Protein AF-A0A527FBH5-F1 (afdb_monomer)

Solvent-accessible surface area (backbone atoms only — not comparable to full-atom values): 4507 Å² total; per-residue (Å²): 107,72,69,57,60,55,49,44,75,80,40,50,90,76,57,87,79,82,92,80,65,82,87,52,89,71,91,52,66,69,61,53,51,57,50,50,53,53,54,53,51,39,41,76,73,63,75,49,93,76,90,84,81,78,48,70,44,86,73,50,99,91,41,66,48,80,78

Radius of gyration: 14.25 Å; Cα contacts (8 Å, |Δi|>4): 24; chains: 1; bounding box: 37×27×31 Å

Structure (mmCIF, N/CA/C/O backbone):
data_AF-A0A527FBH5-F1
#
_entry.id   AF-A0A527FBH5-F1
#
loop_
_atom_site.group_PDB
_atom_site.id
_atom_site.type_symbol
_atom_site.label_atom_id
_atom_site.label_alt_id
_atom_site.label_comp_id
_atom_site.label_asym_id
_atom_site.label_entity_id
_atom_site.label_seq_id
_atom_site.pdbx_PDB_ins_code
_atom_site.Cartn_x
_atom_site.Cartn_y
_atom_site.Cartn_z
_atom_site.occupancy
_atom_site.B_iso_or_equiv
_atom_site.auth_seq_id
_atom_site.auth_comp_id
_atom_site.auth_asym_id
_atom_site.auth_atom_id
_atom_site.pdbx_PDB_model_num
ATOM 1 N N . LYS A 1 1 ? 6.442 -10.612 1.943 1.00 61.09 1 LYS A N 1
ATOM 2 C CA . LYS A 1 1 ? 6.926 -11.528 3.011 1.00 61.09 1 LYS A CA 1
ATOM 3 C C . LYS A 1 1 ? 7.908 -10.807 3.937 1.00 61.09 1 LYS A C 1
ATOM 5 O O . LYS A 1 1 ? 7.478 -10.420 5.007 1.00 61.09 1 LYS A O 1
ATOM 10 N N . LYS A 1 2 ? 9.136 -10.479 3.493 1.00 77.88 2 LYS A N 1
ATOM 11 C CA . LYS A 1 2 ? 10.170 -9.846 4.344 1.00 77.88 2 LYS A CA 1
ATOM 12 C C . LYS A 1 2 ? 9.727 -8.580 5.101 1.00 77.88 2 LYS A C 1
ATOM 14 O O . LYS A 1 2 ? 9.907 -8.544 6.307 1.00 77.88 2 LYS A O 1
ATOM 19 N N . GLY A 1 3 ? 9.125 -7.590 4.433 1.00 84.62 3 GLY A N 1
ATOM 20 C CA . GLY A 1 3 ? 8.692 -6.355 5.112 1.00 84.62 3 GLY A CA 1
ATOM 21 C C . GLY A 1 3 ? 7.629 -6.600 6.189 1.00 84.62 3 GLY A C 1
ATOM 22 O O . GLY A 1 3 ? 7.793 -6.185 7.329 1.00 84.62 3 GLY A O 1
ATOM 23 N N . PHE A 1 4 ? 6.581 -7.359 5.850 1.00 88.81 4 PHE A N 1
ATOM 24 C CA . PHE A 1 4 ? 5.505 -7.692 6.789 1.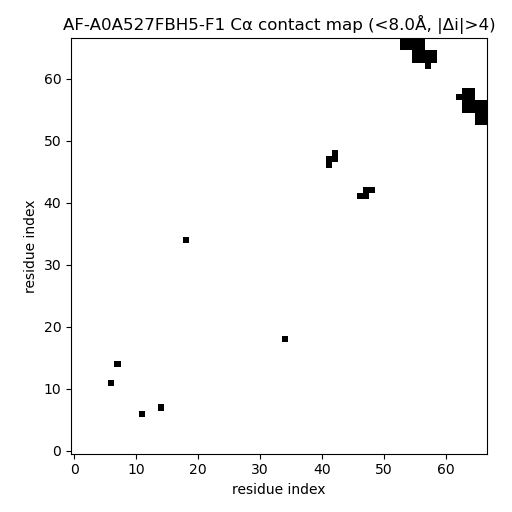00 88.81 4 PHE A CA 1
ATOM 25 C C . PHE A 1 4 ? 5.996 -8.486 8.002 1.00 88.81 4 PHE A C 1
ATOM 27 O O . PHE A 1 4 ? 5.580 -8.201 9.117 1.00 88.81 4 PHE A O 1
ATOM 34 N N . ASP A 1 5 ? 6.869 -9.477 7.802 1.00 90.75 5 ASP A N 1
ATOM 35 C CA . ASP A 1 5 ? 7.326 -10.336 8.899 1.00 90.75 5 ASP A CA 1
ATOM 36 C C . ASP A 1 5 ? 8.165 -9.557 9.926 1.00 90.75 5 ASP A C 1
ATOM 38 O O . ASP A 1 5 ? 8.117 -9.879 11.109 1.00 90.75 5 ASP A O 1
ATOM 42 N N . ILE A 1 6 ? 8.902 -8.527 9.488 1.00 90.94 6 ILE A N 1
ATOM 43 C CA . ILE A 1 6 ? 9.634 -7.612 10.376 1.00 90.94 6 ILE A CA 1
ATOM 44 C C . ILE A 1 6 ? 8.642 -6.707 11.113 1.00 90.94 6 ILE A C 1
ATOM 46 O O . ILE A 1 6 ? 8.610 -6.718 12.337 1.00 90.94 6 ILE A O 1
ATOM 50 N N . LEU A 1 7 ? 7.767 -6.007 10.383 1.00 91.81 7 LEU A N 1
ATOM 51 C CA . LEU A 1 7 ? 6.791 -5.087 10.980 1.00 91.81 7 LEU A CA 1
ATOM 52 C C . LEU A 1 7 ? 5.843 -5.785 11.960 1.00 91.81 7 LEU A C 1
ATOM 54 O O . LEU A 1 7 ? 5.505 -5.229 12.996 1.00 91.81 7 LEU A O 1
ATOM 58 N N . ARG A 1 8 ? 5.433 -7.023 11.669 1.00 93.19 8 ARG A N 1
ATOM 59 C CA . ARG A 1 8 ? 4.553 -7.795 12.548 1.00 93.19 8 ARG A CA 1
ATOM 60 C C . ARG A 1 8 ? 5.204 -8.123 13.890 1.00 93.19 8 ARG A C 1
ATOM 62 O O . ARG A 1 8 ? 4.477 -8.254 14.864 1.00 93.19 8 ARG A O 1
ATOM 69 N N . ARG A 1 9 ? 6.526 -8.306 13.961 1.00 93.50 9 ARG A N 1
ATOM 70 C CA . ARG A 1 9 ? 7.190 -8.638 15.234 1.00 93.50 9 ARG A CA 1
ATOM 71 C C . ARG A 1 9 ? 7.046 -7.511 16.251 1.00 93.50 9 ARG A C 1
ATOM 73 O O . ARG A 1 9 ? 6.750 -7.797 17.404 1.00 93.50 9 ARG A O 1
ATOM 80 N N . ASP A 1 10 ? 7.174 -6.272 15.786 1.00 94.62 10 ASP A N 1
ATOM 81 C CA . ASP A 1 10 ? 7.237 -5.099 16.661 1.00 94.62 10 ASP A CA 1
ATOM 82 C C . ASP A 1 10 ? 5.902 -4.333 16.723 1.00 94.62 10 ASP A C 1
ATOM 84 O O . ASP A 1 10 ? 5.586 -3.719 17.738 1.00 94.62 10 ASP A O 1
ATOM 88 N N . TYR A 1 11 ? 5.080 -4.406 15.669 1.00 94.50 11 TYR A N 1
ATOM 89 C CA . TYR A 1 11 ? 3.882 -3.572 15.491 1.00 94.50 11 TYR A CA 1
ATOM 90 C C . TYR A 1 11 ? 2.610 -4.370 15.173 1.00 94.50 11 TYR A C 1
ATOM 92 O O . TYR A 1 11 ? 1.683 -3.830 14.572 1.00 94.50 11 TYR A O 1
ATOM 100 N N . ALA A 1 12 ? 2.526 -5.651 15.558 1.00 93.25 12 ALA A N 1
ATOM 101 C CA . ALA A 1 12 ? 1.360 -6.502 15.266 1.00 93.25 12 ALA A CA 1
ATOM 102 C C . ALA A 1 12 ? 0.008 -5.849 15.603 1.00 93.25 12 ALA A C 1
ATOM 104 O O . ALA A 1 12 ? -0.935 -5.993 14.831 1.00 93.25 12 ALA A O 1
ATOM 105 N N . SER A 1 13 ? -0.081 -5.139 16.731 1.00 93.56 13 SER A N 1
ATOM 106 C CA . SER A 1 13 ? -1.305 -4.472 17.196 1.00 93.56 13 SER A CA 1
ATOM 107 C C . SER A 1 13 ? -1.720 -3.267 16.349 1.00 93.56 13 SER A C 1
ATOM 109 O O . SER A 1 13 ? -2.879 -2.875 16.395 1.00 93.56 13 SER A O 1
ATOM 111 N N . MET A 1 14 ? -0.796 -2.683 15.583 1.00 91.38 14 MET A N 1
ATOM 112 C CA . MET A 1 14 ? -1.049 -1.518 14.727 1.00 91.38 14 MET A CA 1
ATOM 113 C C . MET A 1 14 ? -1.395 -1.911 13.283 1.00 91.38 14 MET A C 1
ATOM 115 O O . MET A 1 14 ? -1.722 -1.053 12.467 1.00 91.38 14 MET A O 1
ATOM 119 N N . ILE A 1 15 ? -1.310 -3.198 12.937 1.00 91.88 15 ILE A N 1
ATOM 120 C CA . ILE A 1 15 ? -1.619 -3.689 11.594 1.00 91.88 15 ILE A CA 1
ATOM 121 C C . ILE A 1 15 ? -3.115 -3.994 11.504 1.00 91.88 15 ILE A C 1
ATOM 123 O O . ILE A 1 15 ? -3.596 -4.947 12.111 1.00 91.88 15 ILE A O 1
ATOM 127 N N . ILE A 1 16 ? -3.826 -3.212 10.692 1.00 89.81 16 ILE A N 1
ATOM 128 C CA . ILE A 1 16 ? -5.279 -3.338 10.496 1.00 89.81 16 ILE A CA 1
ATOM 129 C C . ILE A 1 16 ? -5.617 -4.432 9.472 1.00 89.81 16 ILE A C 1
ATOM 131 O O . ILE A 1 16 ? -6.502 -5.251 9.698 1.00 89.81 16 ILE A O 1
ATOM 135 N N . ASP A 1 17 ? -4.901 -4.470 8.346 1.00 88.81 17 ASP A N 1
ATOM 136 C CA . ASP A 1 17 ? -5.106 -5.453 7.278 1.00 88.81 17 ASP A CA 1
ATOM 137 C C . ASP A 1 17 ? -3.762 -5.808 6.622 1.00 88.81 17 ASP A C 1
ATOM 139 O O . ASP A 1 17 ? -2.789 -5.047 6.665 1.00 88.81 17 ASP A O 1
ATOM 143 N N . ARG A 1 18 ? -3.706 -6.978 5.987 1.00 90.44 18 ARG A N 1
ATOM 144 C CA . ARG A 1 18 ? -2.599 -7.403 5.134 1.00 90.44 18 ARG A CA 1
ATOM 145 C C . ARG A 1 18 ? -3.139 -7.818 3.773 1.00 90.44 18 ARG A C 1
ATOM 147 O O . ARG A 1 18 ? -3.759 -8.867 3.632 1.00 90.44 18 ARG A O 1
ATOM 154 N N . VAL A 1 19 ? -2.745 -7.080 2.742 1.00 90.56 19 VAL A N 1
ATOM 155 C CA . VAL A 1 19 ? -2.964 -7.481 1.349 1.00 90.56 19 VAL A CA 1
ATOM 156 C C . VAL A 1 19 ? -1.794 -8.350 0.876 1.00 90.56 19 VAL A C 1
ATOM 158 O O . VAL A 1 19 ? -0.638 -7.929 0.927 1.00 90.56 19 VAL A O 1
ATOM 161 N N . ASP A 1 20 ? -2.075 -9.577 0.429 1.00 89.38 20 ASP A N 1
ATOM 162 C CA . ASP A 1 20 ? -1.080 -10.476 -0.169 1.00 89.38 20 ASP A CA 1
ATOM 163 C C . ASP A 1 20 ? -1.418 -10.736 -1.642 1.00 89.38 20 ASP A C 1
ATOM 165 O O . ASP A 1 20 ? -2.473 -11.276 -1.956 1.00 89.38 20 ASP A O 1
ATOM 169 N N . LEU A 1 21 ? -0.517 -10.343 -2.545 1.00 89.06 21 LEU A N 1
ATOM 170 C CA . LEU A 1 21 ? -0.688 -10.483 -3.996 1.00 89.06 21 LEU A CA 1
ATOM 171 C C . LEU A 1 21 ? 0.136 -11.642 -4.581 1.00 89.06 21 LEU A C 1
ATOM 173 O O . LEU A 1 21 ? 0.335 -11.702 -5.788 1.00 89.06 21 LEU A O 1
ATOM 177 N N . ARG A 1 22 ? 0.646 -12.563 -3.752 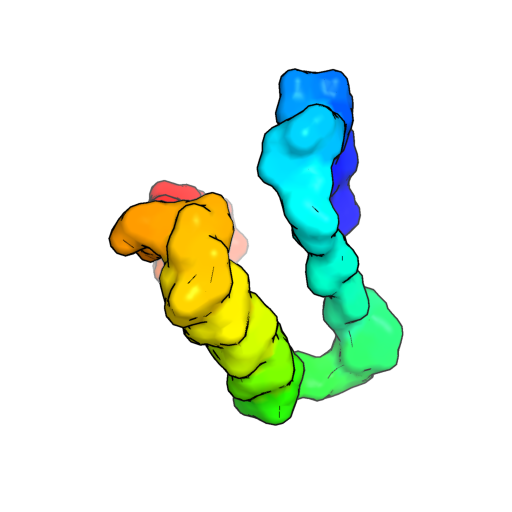1.00 84.25 22 ARG A N 1
ATOM 178 C CA . ARG A 1 22 ? 1.496 -13.680 -4.217 1.00 84.25 22 ARG A CA 1
ATOM 179 C C . ARG A 1 22 ? 0.840 -14.601 -5.235 1.00 84.25 22 ARG A C 1
ATOM 181 O O . ARG A 1 22 ? 1.526 -15.083 -6.127 1.00 84.25 22 ARG A O 1
ATOM 188 N N . GLU A 1 23 ? -0.459 -14.833 -5.099 1.00 86.62 23 GLU A N 1
ATOM 189 C CA . GLU A 1 23 ? -1.214 -15.706 -6.008 1.00 86.62 23 GLU A CA 1
ATOM 190 C C . GLU A 1 23 ? -1.517 -15.018 -7.352 1.00 86.62 23 GLU A C 1
ATOM 192 O O . GLU A 1 23 ? -1.968 -15.650 -8.310 1.00 86.62 23 GLU A O 1
ATOM 197 N N . VAL 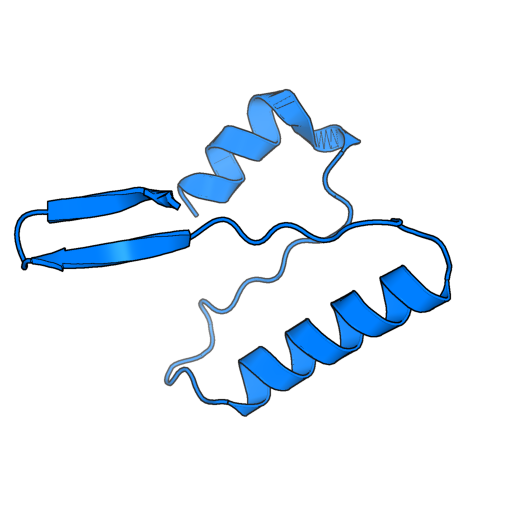A 1 24 ? -1.248 -13.712 -7.456 1.00 88.62 24 VAL A N 1
ATOM 198 C CA . VAL A 1 24 ? -1.469 -12.933 -8.670 1.00 88.62 24 VAL A CA 1
ATOM 199 C C . VAL A 1 24 ? -0.276 -13.115 -9.608 1.00 88.62 24 VAL A C 1
ATOM 201 O O . VAL A 1 24 ? 0.773 -12.498 -9.440 1.00 88.62 24 VAL A O 1
ATOM 204 N N . LYS A 1 25 ? -0.453 -13.947 -10.643 1.00 85.75 25 LYS A N 1
ATOM 205 C CA . LYS A 1 25 ? 0.584 -14.224 -11.658 1.00 85.75 25 LYS A CA 1
ATOM 206 C C . LYS A 1 25 ? 1.042 -12.980 -12.425 1.00 85.75 25 LYS A C 1
ATOM 208 O O . LYS A 1 25 ? 2.203 -12.891 -12.812 1.00 85.75 25 LYS A O 1
ATOM 213 N N . THR A 1 26 ? 0.136 -12.033 -12.663 1.00 89.56 26 THR A N 1
ATOM 214 C CA . THR A 1 26 ? 0.428 -10.790 -13.385 1.00 89.56 26 THR A CA 1
ATOM 215 C C . THR A 1 26 ? -0.186 -9.616 -12.644 1.00 89.56 26 THR A C 1
ATOM 217 O O . THR A 1 26 ? -1.407 -9.482 -12.557 1.00 89.56 26 THR A O 1
ATOM 220 N N . LEU A 1 27 ? 0.671 -8.756 -12.099 1.00 89.50 27 LEU A N 1
ATOM 221 C CA . LEU A 1 27 ? 0.238 -7.535 -11.436 1.00 89.50 27 LEU A CA 1
ATOM 222 C C . LEU A 1 27 ? -0.279 -6.543 -12.481 1.00 89.50 27 LEU A C 1
ATOM 224 O O . LEU A 1 27 ? 0.476 -6.048 -13.310 1.00 89.50 27 LEU A O 1
ATOM 228 N N . GLY A 1 28 ? -1.578 -6.265 -12.426 1.00 92.88 28 GLY A N 1
ATOM 229 C CA . GLY A 1 28 ? -2.228 -5.214 -13.202 1.00 92.88 28 GLY A CA 1
ATOM 230 C C . GLY A 1 28 ? -2.853 -4.135 -12.323 1.00 92.88 28 GLY A C 1
ATOM 231 O O . GLY A 1 28 ? -2.967 -4.290 -11.103 1.00 92.88 28 GLY A O 1
ATOM 232 N N . PHE A 1 29 ? -3.316 -3.069 -12.978 1.00 92.81 29 PHE A N 1
ATOM 233 C CA . PHE A 1 29 ? -3.963 -1.918 -12.34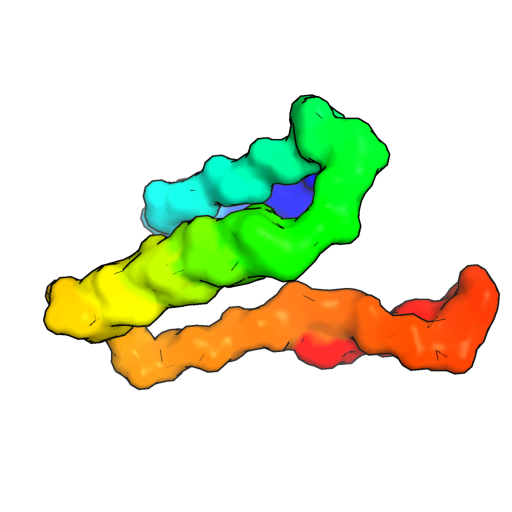1 1.00 92.81 29 PHE A CA 1
ATOM 234 C C . PHE A 1 29 ? -5.165 -2.306 -11.471 1.00 92.81 29 PHE A C 1
ATOM 236 O O . PHE A 1 29 ? -5.367 -1.716 -10.419 1.00 92.81 29 PHE A O 1
ATOM 243 N N . VAL A 1 30 ? -5.908 -3.352 -11.845 1.00 92.62 30 VAL A N 1
ATOM 244 C CA . VAL A 1 30 ? -7.054 -3.852 -11.066 1.00 92.62 30 VAL A CA 1
ATOM 245 C C . VAL A 1 30 ? -6.699 -4.182 -9.608 1.00 92.62 30 VAL A C 1
ATOM 247 O O . VAL A 1 30 ? -7.501 -3.945 -8.710 1.00 92.62 30 VAL A O 1
ATOM 250 N N . ASN A 1 31 ? -5.477 -4.663 -9.345 1.00 92.06 31 ASN A N 1
ATOM 251 C CA . ASN A 1 31 ? -5.032 -4.943 -7.977 1.00 92.06 31 ASN A CA 1
ATOM 252 C C . ASN A 1 31 ? -4.768 -3.645 -7.205 1.00 92.06 31 ASN A C 1
ATOM 254 O O . ASN A 1 31 ? -5.094 -3.554 -6.024 1.00 92.06 31 ASN A O 1
ATOM 258 N N . ALA A 1 32 ? -4.196 -2.640 -7.873 1.00 92.25 32 ALA A N 1
ATOM 259 C CA . ALA A 1 32 ? -3.965 -1.326 -7.285 1.00 92.25 32 ALA A CA 1
ATOM 260 C C . ALA A 1 32 ? -5.292 -0.605 -7.001 1.00 92.25 32 AL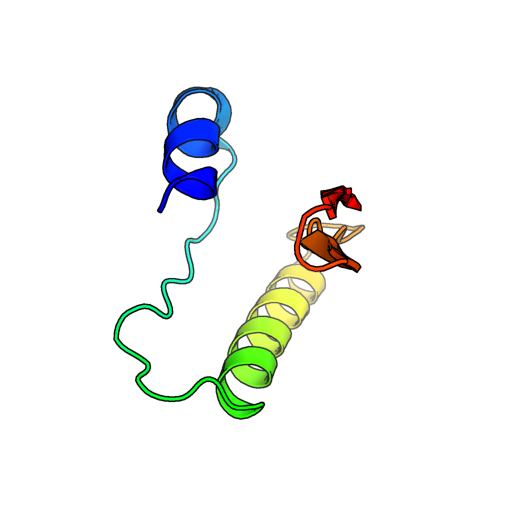A A C 1
ATOM 262 O O . ALA A 1 32 ? -5.457 -0.061 -5.915 1.00 92.25 32 ALA A O 1
ATOM 263 N N . ASP A 1 33 ? -6.257 -0.671 -7.921 1.00 94.75 33 ASP A N 1
ATOM 264 C CA . ASP A 1 33 ? -7.602 -0.107 -7.753 1.00 94.75 33 ASP A CA 1
ATOM 265 C C . ASP A 1 33 ? -8.344 -0.734 -6.561 1.00 94.75 33 ASP A C 1
ATOM 267 O O . ASP A 1 33 ? -8.921 -0.025 -5.737 1.00 94.75 33 ASP A O 1
ATOM 271 N N . ALA A 1 34 ? -8.258 -2.059 -6.401 1.00 93.62 34 ALA A N 1
ATOM 272 C CA . ALA A 1 34 ? -8.836 -2.749 -5.250 1.00 93.62 34 ALA A CA 1
ATOM 273 C C . ALA A 1 34 ? -8.220 -2.283 -3.916 1.00 93.62 34 ALA A C 1
ATOM 275 O O . ALA A 1 34 ? -8.941 -2.090 -2.935 1.00 93.62 34 ALA A O 1
ATOM 276 N N . ILE A 1 35 ? -6.900 -2.071 -3.875 1.00 93.81 35 ILE A N 1
ATOM 277 C CA . ILE A 1 35 ? -6.207 -1.541 -2.690 1.00 93.81 35 ILE A CA 1
ATOM 278 C C . ILE A 1 35 ? -6.608 -0.083 -2.441 1.00 93.81 35 ILE A C 1
ATOM 280 O O . ILE A 1 35 ? -6.928 0.274 -1.309 1.00 93.81 35 ILE A O 1
ATOM 284 N N . ALA A 1 36 ? -6.654 0.747 -3.483 1.00 94.69 36 ALA A N 1
ATOM 285 C CA . ALA A 1 36 ? -7.023 2.155 -3.378 1.00 94.69 36 ALA A CA 1
ATOM 286 C C . ALA A 1 36 ? -8.439 2.330 -2.813 1.00 94.69 36 ALA A C 1
ATOM 288 O O . ALA A 1 36 ? -8.638 3.115 -1.889 1.00 94.69 36 ALA A O 1
ATOM 289 N N . LYS A 1 37 ? -9.408 1.540 -3.293 1.00 96.06 37 LYS A N 1
ATOM 290 C CA . LYS A 1 37 ? -10.786 1.545 -2.774 1.00 96.06 37 LYS A CA 1
ATOM 291 C C . LYS A 1 37 ? -10.849 1.239 -1.279 1.00 96.06 37 LYS A C 1
ATOM 293 O O . LYS A 1 37 ? -11.573 1.922 -0.562 1.00 96.06 37 LYS A O 1
ATOM 298 N N . LYS A 1 38 ? -10.066 0.267 -0.797 1.00 94.00 38 LYS A N 1
ATOM 299 C CA . LYS A 1 38 ? -9.969 -0.033 0.641 1.00 94.00 38 LYS A CA 1
ATOM 300 C C . LYS A 1 38 ? -9.410 1.146 1.439 1.00 94.00 38 LYS A C 1
ATOM 302 O O . LYS A 1 38 ? -9.973 1.500 2.467 1.00 94.00 38 LYS A O 1
ATOM 307 N N . VAL A 1 39 ? -8.323 1.756 0.964 1.00 94.12 39 VAL A N 1
ATOM 308 C CA . VAL A 1 39 ? -7.680 2.895 1.644 1.00 94.12 39 VAL A CA 1
ATOM 309 C C . VAL A 1 39 ? 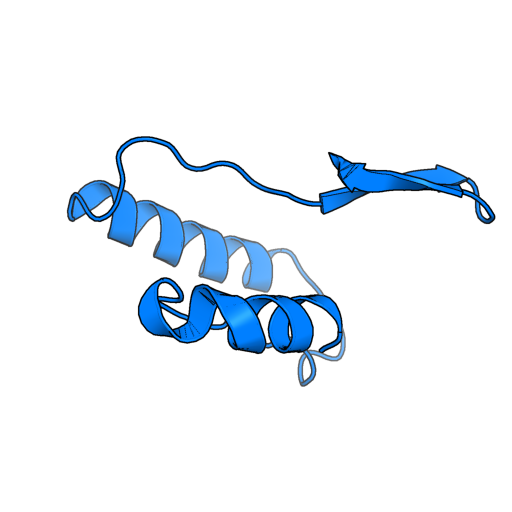-8.628 4.095 1.717 1.00 94.12 39 VAL A C 1
ATOM 311 O O . VAL A 1 39 ? -8.771 4.692 2.778 1.00 94.12 39 VAL A O 1
ATOM 314 N N . ILE A 1 40 ? -9.322 4.409 0.619 1.00 95.31 40 ILE A N 1
ATOM 315 C CA . ILE A 1 40 ? -10.311 5.498 0.564 1.00 95.31 40 ILE A CA 1
ATOM 316 C C . ILE A 1 40 ? -11.487 5.221 1.502 1.00 95.31 40 ILE A C 1
ATOM 318 O O . ILE A 1 40 ? -11.957 6.125 2.186 1.00 95.31 40 ILE A O 1
ATOM 322 N N . HIS A 1 41 ? -11.968 3.979 1.548 1.00 95.62 41 HIS A N 1
ATOM 323 C CA . HIS A 1 41 ? -13.041 3.604 2.460 1.00 95.62 41 HIS A CA 1
ATOM 324 C C . HIS A 1 41 ? -12.634 3.817 3.922 1.00 95.62 41 HIS A C 1
ATOM 326 O O . HIS A 1 41 ? -13.354 4.495 4.645 1.00 95.62 41 HIS A O 1
ATOM 332 N N . LEU A 1 42 ? -11.443 3.351 4.313 1.00 93.50 42 LEU A N 1
ATOM 333 C CA . LEU A 1 42 ? -10.926 3.524 5.671 1.00 93.50 42 LEU A CA 1
ATOM 334 C C . LEU A 1 42 ? -10.724 5.004 6.035 1.00 93.50 42 LEU A C 1
ATOM 336 O O . LEU A 1 42 ? -10.995 5.400 7.165 1.00 93.50 42 LEU A O 1
ATOM 340 N N . PHE A 1 43 ? -10.297 5.830 5.076 1.00 94.44 43 PHE A N 1
ATOM 341 C CA . PHE A 1 43 ? -10.226 7.281 5.260 1.00 94.44 43 PHE A CA 1
ATOM 342 C C . PHE A 1 43 ? -11.609 7.885 5.539 1.00 94.44 43 PHE A C 1
ATOM 344 O O . PHE A 1 43 ? -11.782 8.624 6.503 1.00 94.44 43 PHE A O 1
ATOM 351 N N . ASN A 1 44 ? -12.615 7.529 4.736 1.00 95.38 44 ASN A N 1
ATOM 352 C CA . ASN A 1 44 ? -13.977 8.046 4.890 1.00 95.38 44 ASN A CA 1
ATOM 353 C C . ASN A 1 44 ? -14.648 7.601 6.200 1.00 95.38 44 ASN A C 1
ATOM 355 O O . ASN A 1 44 ? -15.517 8.304 6.708 1.00 95.38 44 ASN A O 1
ATOM 359 N N . GLU A 1 45 ? -14.253 6.452 6.748 1.00 95.75 45 GLU A N 1
ATOM 360 C CA . GLU A 1 45 ? -14.698 5.973 8.063 1.00 95.75 45 GLU A CA 1
ATOM 361 C C . GLU A 1 45 ? -13.956 6.638 9.236 1.00 95.75 45 GLU A C 1
ATOM 363 O O . GLU A 1 45 ? -14.259 6.355 10.394 1.00 95.75 45 GLU A O 1
ATOM 368 N N . GLY A 1 46 ? -12.994 7.528 8.962 1.00 92.75 46 GLY A N 1
ATOM 369 C CA . GLY A 1 46 ? -12.188 8.192 9.987 1.00 92.75 46 GLY A CA 1
ATOM 370 C C . GLY A 1 46 ? -11.109 7.292 10.596 1.00 92.75 46 GLY A C 1
ATOM 371 O O . GLY A 1 46 ? -10.643 7.552 11.701 1.00 92.75 46 GLY A O 1
ATOM 372 N N . GLY A 1 47 ? -10.704 6.223 9.900 1.00 87.94 47 GLY A N 1
ATOM 373 C CA . GLY A 1 47 ? -9.662 5.305 10.368 1.00 87.94 47 GLY A CA 1
ATOM 374 C C . GLY A 1 47 ? -8.254 5.912 10.381 1.00 87.94 47 GLY A C 1
ATOM 375 O O . GLY A 1 47 ? -7.375 5.390 11.065 1.00 87.94 47 GLY A O 1
ATOM 376 N N . PHE A 1 48 ? -8.026 6.997 9.635 1.00 91.19 48 PHE A N 1
ATOM 377 C CA . PHE A 1 48 ? -6.813 7.818 9.676 1.00 91.19 48 PHE A CA 1
ATOM 378 C C . PHE A 1 48 ? -7.061 9.187 9.020 1.00 91.19 48 PHE A C 1
ATOM 380 O O . PHE A 1 48 ? -7.920 9.305 8.150 1.00 91.19 48 PHE A O 1
ATOM 387 N N . ASP A 1 49 ? -6.237 10.183 9.360 1.00 91.69 49 ASP A N 1
ATOM 388 C CA . ASP A 1 49 ? -6.291 11.526 8.755 1.00 91.69 49 ASP A CA 1
ATOM 389 C C . ASP A 1 49 ? -5.282 11.715 7.607 1.00 91.69 49 ASP A C 1
ATOM 391 O O . ASP A 1 49 ? -5.529 12.456 6.657 1.00 91.69 49 ASP A O 1
ATOM 395 N N . ILE A 1 50 ? -4.122 11.051 7.678 1.00 92.88 50 ILE A N 1
ATOM 396 C CA . ILE A 1 50 ? -3.038 11.156 6.690 1.00 92.88 50 ILE A CA 1
ATOM 397 C C . ILE A 1 50 ? -2.555 9.752 6.318 1.00 92.88 50 ILE A C 1
ATOM 399 O O . ILE A 1 50 ? -2.228 8.948 7.191 1.00 92.88 50 ILE A O 1
ATOM 403 N N . CYS A 1 51 ? -2.474 9.468 5.014 1.00 92.94 51 CYS A N 1
ATOM 404 C CA . CYS A 1 51 ? -1.914 8.225 4.483 1.00 92.94 51 CYS A CA 1
ATOM 405 C C . CYS A 1 51 ? -0.526 8.472 3.884 1.00 92.94 51 CYS A C 1
ATOM 407 O O . CYS A 1 51 ? -0.391 9.227 2.921 1.00 92.94 51 CYS A O 1
ATOM 409 N N . THR A 1 52 ? 0.488 7.789 4.414 1.00 93.06 52 THR A N 1
ATOM 410 C CA . THR A 1 52 ? 1.854 7.806 3.875 1.00 93.06 52 THR A CA 1
ATOM 411 C C . THR A 1 52 ? 2.179 6.446 3.270 1.00 93.06 52 THR A C 1
ATOM 413 O O . THR A 1 52 ? 2.059 5.419 3.940 1.00 93.06 52 THR A O 1
ATOM 416 N N . LEU A 1 53 ? 2.602 6.430 2.004 1.00 91.00 53 LEU A N 1
ATOM 417 C CA . LEU A 1 53 ? 3.033 5.214 1.321 1.00 91.00 53 LEU A CA 1
ATOM 418 C C . LEU A 1 53 ? 4.553 5.101 1.361 1.00 91.00 53 LEU A C 1
ATOM 420 O O . LEU A 1 53 ? 5.243 5.961 0.823 1.00 91.00 53 LEU A O 1
ATOM 424 N N . PHE A 1 54 ? 5.046 3.996 1.915 1.00 89.56 54 PHE A N 1
ATOM 425 C CA . PHE A 1 54 ? 6.462 3.647 1.878 1.00 89.56 54 PHE A CA 1
ATOM 426 C C . PHE A 1 54 ? 6.738 2.670 0.743 1.00 89.56 54 PHE A C 1
ATOM 428 O O . PHE A 1 54 ? 6.086 1.625 0.637 1.00 89.56 54 PHE A O 1
ATOM 435 N N . TYR A 1 55 ? 7.724 2.975 -0.092 1.00 89.06 55 TYR A N 1
ATOM 436 C CA . TYR A 1 55 ? 8.143 2.082 -1.168 1.00 89.06 55 TYR A CA 1
ATOM 437 C C . TYR A 1 55 ? 9.615 2.285 -1.519 1.00 89.06 55 TYR A C 1
ATOM 439 O O . TYR A 1 55 ? 10.231 3.300 -1.216 1.00 89.06 55 TYR A O 1
ATOM 447 N N . SER A 1 56 ? 10.219 1.285 -2.156 1.00 85.12 56 SER A N 1
ATOM 448 C CA . SER A 1 56 ? 11.585 1.412 -2.663 1.00 85.12 56 SER A CA 1
ATOM 449 C C . SER A 1 56 ? 11.544 1.994 -4.069 1.00 85.12 56 SER A C 1
ATOM 451 O O . SER A 1 56 ? 11.138 1.317 -5.015 1.00 85.12 56 SER A O 1
ATOM 453 N N . GLN A 1 57 ? 11.954 3.253 -4.213 1.00 86.44 57 GLN A N 1
ATOM 454 C CA . GLN A 1 57 ? 12.099 3.885 -5.514 1.00 86.44 57 GLN A CA 1
ATOM 455 C C . GLN A 1 57 ? 13.269 3.235 -6.261 1.00 86.44 57 GLN A C 1
ATOM 457 O O . GLN A 1 57 ? 14.381 3.085 -5.738 1.00 86.44 57 GLN A O 1
ATOM 462 N N . PHE A 1 58 ? 13.017 2.841 -7.507 1.00 84.00 58 PHE A N 1
ATOM 463 C CA . PHE A 1 58 ? 14.060 2.314 -8.373 1.00 84.00 58 P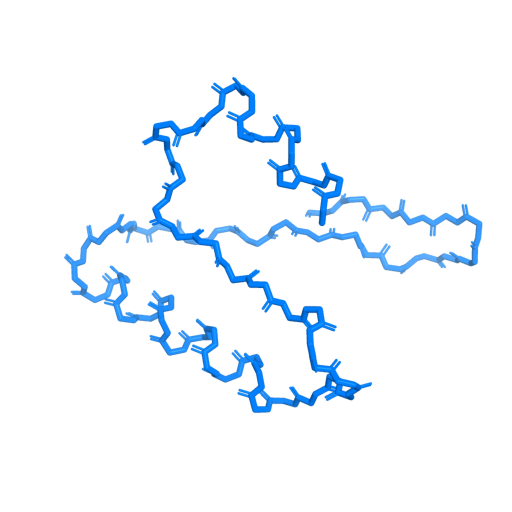HE A CA 1
ATOM 464 C C . PHE A 1 58 ? 15.064 3.417 -8.726 1.00 84.00 58 PHE A C 1
ATOM 466 O O . PHE A 1 58 ? 14.675 4.471 -9.228 1.00 84.00 58 PHE A O 1
ATOM 473 N N . LYS A 1 59 ? 16.356 3.155 -8.500 1.00 83.75 59 LYS A N 1
ATOM 474 C CA . LYS A 1 59 ? 17.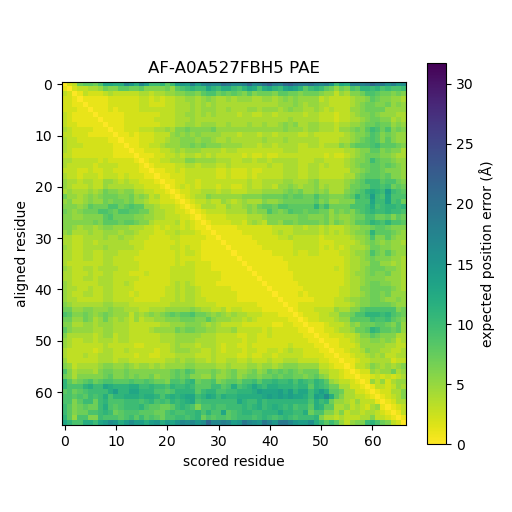452 4.035 -8.930 1.00 83.75 59 LYS A CA 1
ATOM 475 C C . LYS A 1 59 ? 18.345 3.354 -9.961 1.00 83.75 59 LYS A C 1
ATOM 477 O O . LYS A 1 59 ? 18.648 3.935 -10.996 1.00 83.75 59 LYS A O 1
ATOM 482 N N . SER A 1 60 ? 18.779 2.129 -9.686 1.00 89.75 60 SER A N 1
ATOM 483 C CA . SER A 1 60 ? 19.535 1.297 -10.621 1.00 89.75 60 SER A CA 1
ATOM 484 C C . SER A 1 60 ? 19.372 -0.181 -10.277 1.00 89.75 60 SER A C 1
ATOM 486 O O . SER A 1 60 ? 18.809 -0.539 -9.245 1.00 89.75 60 SER A O 1
ATOM 488 N N . VAL A 1 61 ? 19.913 -1.064 -11.119 1.00 81.94 61 VAL A N 1
ATOM 489 C CA . VAL A 1 61 ? 19.888 -2.518 -10.872 1.00 81.94 61 VAL A CA 1
ATOM 490 C C . VAL A 1 61 ? 20.539 -2.886 -9.530 1.00 81.94 61 VAL A C 1
ATOM 492 O O . VAL A 1 61 ? 20.114 -3.836 -8.881 1.00 81.94 61 VAL A O 1
ATOM 495 N N . ILE A 1 62 ? 21.542 -2.118 -9.092 1.00 86.38 62 ILE A N 1
ATOM 496 C CA . ILE A 1 62 ? 22.309 -2.379 -7.864 1.00 86.38 62 ILE A CA 1
ATOM 497 C C . ILE A 1 62 ? 21.759 -1.576 -6.670 1.00 86.38 62 ILE A C 1
ATOM 499 O O . ILE A 1 62 ? 22.052 -1.899 -5.522 1.00 86.38 62 ILE A O 1
ATOM 503 N N . SER A 1 63 ? 20.959 -0.528 -6.907 1.00 84.38 63 SER A N 1
ATOM 504 C CA . SER A 1 63 ? 20.551 0.418 -5.865 1.00 84.38 63 SER A CA 1
ATOM 505 C C . SER A 1 63 ? 19.065 0.762 -5.926 1.00 84.38 63 SER A C 1
ATOM 507 O O . SER A 1 63 ? 18.533 1.167 -6.959 1.00 84.38 63 SER A O 1
ATOM 509 N N . GLN A 1 64 ? 18.409 0.665 -4.773 1.00 81.62 64 GLN A N 1
ATOM 510 C CA . GLN A 1 64 ? 17.055 1.159 -4.546 1.00 81.62 64 GLN A CA 1
ATOM 511 C C . GLN A 1 64 ? 17.082 2.082 -3.326 1.00 81.62 64 GLN A C 1
ATOM 513 O O . GLN A 1 64 ? 17.788 1.789 -2.359 1.00 81.62 64 GLN A O 1
ATOM 518 N N . ILE A 1 65 ? 16.351 3.196 -3.381 1.00 82.31 65 ILE A N 1
ATOM 519 C CA . ILE A 1 65 ? 16.263 4.156 -2.273 1.00 82.31 65 ILE A CA 1
ATOM 520 C C . ILE A 1 65 ? 14.870 4.017 -1.645 1.00 82.31 65 ILE A C 1
ATOM 522 O O . ILE A 1 65 ? 13.883 4.182 -2.361 1.00 82.31 65 ILE A O 1
ATOM 526 N N . PRO A 1 66 ? 14.752 3.682 -0.348 1.00 80.50 66 PRO A N 1
ATOM 527 C CA . PRO A 1 66 ? 13.462 3.718 0.333 1.00 80.50 66 PRO A CA 1
ATOM 528 C C . PRO A 1 66 ? 12.960 5.166 0.419 1.00 80.50 66 PRO A C 1
ATOM 530 O O . PRO A 1 66 ? 13.733 6.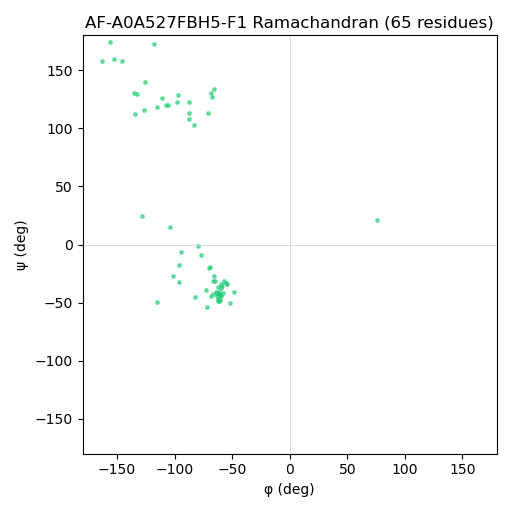065 0.746 1.00 80.50 66 PRO A O 1
ATOM 533 N N . THR A 1 67 ? 11.689 5.383 0.091 1.00 74.31 67 THR A N 1
ATOM 534 C CA . THR A 1 67 ? 10.968 6.662 0.187 1.00 74.31 67 THR A CA 1
ATOM 535 C C . THR A 1 67 ? 9.735 6.477 1.054 1.00 74.31 67 THR A C 1
ATOM 537 O O . THR A 1 67 ? 9.140 5.372 0.990 1.00 74.31 67 THR A O 1
#

Secondary structure (DSSP, 8-state):
-HHHHHHHHHHGGG-------TT-SS--HHHHHHHHHHHHHHHHTTS-S------EEE--SS-EEE-

Foldseek 3Di:
DVVCVVCCVPPVVVDPDDDDCVVPPDDDVVSVVVVVVVVVVCVVVVVDPDDDDWDFDDDDPVDTHID

Mean predicted aligned error: 4.81 Å

Nearest PDB structures (foldseek):
  8dg8-assembly1_B  TM=2.360E-01  e=6.443E+00  Human parainfluenza 3 virus (strain NIH 47885)

Sequence (67 aa):
KKGFDILRRDYASMIIDRVDLREVKTLGFVNADAIAKKVIHLFNEGGFDICTLFYSQFKSVISQIPT

pLDDT: mean 89.56, std 5.76, range [61.09, 96.06]